Protein AF-A0A8C0GNU6-F1 (afdb_monomer_lite)

Secondary structure (DSSP, 8-state):
-------SSS---EEEE-TTS-EEEEP-PPPPHHHHHHHHHHHHTTT------------------THHHHHHHHHHHHHHHHHHHHHHHHHHHHHHHHHHHHHHHHHHHHHHHHHHHHHHHHHHHHHHHHHTT-

pLDDT: mean 81.08, std 19.9, range [38.06, 98.25]

Organism: Chelonoidis abingdonii (NCBI:txid106734)

Radius of gyration: 42.38 Å; chains: 1; bounding box: 91×37×116 Å

Foldseek 3Di:
DDDDDPPPDPDDWDWDADPVRDIDTDDDDDDDPVVVVVVVVVVVVPPDDDDDDDPDPDDDDDPPDPVVVVVVVVVVVVVVVVVVVVVVVVVVVVVVVVVVVVVVVVVVVVVVVVVVVVVVVVVVVVVVVVVVVD

Structure (mmCIF, N/CA/C/O backbone):
data_AF-A0A8C0GNU6-F1
#
_entry.id   AF-A0A8C0GNU6-F1
#
loop_
_atom_site.group_PDB
_atom_site.id
_atom_site.type_symbol
_atom_site.label_atom_id
_atom_site.label_alt_id
_atom_site.label_comp_id
_atom_site.label_asym_id
_atom_site.label_entity_id
_atom_site.label_seq_id
_atom_site.pdbx_PDB_ins_code
_atom_site.Cartn_x
_atom_site.Cartn_y
_atom_site.Cartn_z
_atom_site.occupancy
_atom_site.B_iso_or_equiv
_atom_site.auth_seq_id
_atom_site.auth_comp_id
_atom_site.auth_asym_id
_atom_site.auth_atom_id
_atom_site.pdbx_PDB_model_num
ATOM 1 N N . MET A 1 1 ? -50.784 -0.800 19.142 1.00 41.56 1 MET A N 1
ATOM 2 C CA . MET A 1 1 ? -49.819 -1.314 18.144 1.00 41.56 1 MET A CA 1
ATOM 3 C C . MET A 1 1 ? -49.710 -2.812 18.380 1.00 41.56 1 MET A C 1
ATOM 5 O O . MET A 1 1 ? -49.486 -3.203 19.517 1.00 41.56 1 MET A O 1
ATOM 9 N N . GLY A 1 2 ? -50.083 -3.617 17.382 1.00 51.62 2 GLY A N 1
ATOM 10 C CA . GLY A 1 2 ? -50.535 -5.000 17.564 1.00 51.62 2 GLY A CA 1
ATOM 11 C C . GLY A 1 2 ? -49.418 -6.006 17.837 1.00 51.62 2 GLY A C 1
ATOM 12 O O . GLY A 1 2 ? -48.541 -6.207 17.002 1.00 51.62 2 GLY A O 1
ATOM 13 N N . SER A 1 3 ? -49.502 -6.674 18.986 1.00 58.81 3 SER A N 1
ATOM 14 C CA . SER A 1 3 ? -48.775 -7.909 19.273 1.00 58.81 3 SER A CA 1
ATOM 15 C C . SER A 1 3 ? -49.490 -9.067 18.576 1.00 58.81 3 SER A C 1
ATOM 17 O O . SER A 1 3 ? -50.461 -9.602 19.098 1.00 58.81 3 SER A O 1
ATOM 19 N N . GLY A 1 4 ? -49.051 -9.417 17.367 1.00 54.38 4 GLY A N 1
ATOM 20 C CA . GLY A 1 4 ? -49.468 -10.645 16.693 1.00 54.38 4 GLY A CA 1
ATOM 21 C C . GLY A 1 4 ? -48.558 -11.795 17.113 1.00 54.38 4 GLY A C 1
ATOM 22 O O . GLY A 1 4 ? -47.488 -11.973 16.534 1.00 54.38 4 GLY A O 1
ATOM 23 N N . GLU A 1 5 ? -48.946 -12.553 18.136 1.00 55.59 5 GLU A N 1
ATOM 24 C CA . GLU A 1 5 ? -48.277 -13.806 18.488 1.00 55.59 5 GLU A CA 1
ATOM 25 C C . GLU A 1 5 ? -48.587 -14.881 17.428 1.00 55.59 5 GLU A C 1
ATOM 27 O O . GLU A 1 5 ? -49.641 -15.506 17.418 1.00 55.59 5 GLU A O 1
ATOM 32 N N . SER A 1 6 ? -47.677 -15.108 16.478 1.00 58.22 6 SER A N 1
ATOM 33 C CA . SER A 1 6 ? -47.726 -16.309 15.638 1.00 58.22 6 SER A CA 1
ATOM 34 C C . SER A 1 6 ? -46.975 -17.432 16.358 1.00 58.22 6 SER A C 1
ATOM 36 O O . SER A 1 6 ? -45.743 -17.478 16.336 1.00 58.22 6 SER A O 1
ATOM 38 N N . SER A 1 7 ? -47.705 -18.322 17.031 1.00 57.00 7 SER A N 1
ATOM 39 C CA . SER A 1 7 ? -47.139 -19.472 17.744 1.00 57.00 7 SER A CA 1
ATOM 40 C C . SER A 1 7 ? -46.801 -20.606 16.764 1.00 57.00 7 SER A C 1
ATOM 42 O O . SER A 1 7 ? -47.566 -21.546 16.558 1.00 57.00 7 SER A O 1
ATOM 44 N N . HIS A 1 8 ? -45.643 -20.500 16.110 1.00 56.75 8 HIS A N 1
ATOM 45 C CA . HIS A 1 8 ? -44.976 -21.613 15.427 1.00 56.75 8 HIS A CA 1
ATOM 46 C C . HIS A 1 8 ? -43.571 -21.774 16.015 1.00 56.75 8 HIS A C 1
ATOM 48 O O . HIS A 1 8 ? -42.571 -21.313 15.469 1.00 56.75 8 HIS A O 1
ATOM 54 N N . GLY A 1 9 ? -43.519 -22.428 17.177 1.00 61.28 9 GLY A N 1
ATOM 55 C CA . GLY A 1 9 ? -42.284 -22.796 17.863 1.00 61.28 9 GLY A CA 1
ATOM 56 C C . GLY A 1 9 ? -41.624 -21.654 18.639 1.00 61.28 9 GLY A C 1
ATOM 57 O O . GLY A 1 9 ? -41.905 -20.476 18.459 1.00 61.28 9 GLY A O 1
ATOM 58 N N . ASN A 1 10 ? -40.690 -22.021 19.510 1.00 69.62 10 ASN A N 1
ATOM 59 C CA . ASN A 1 10 ? -39.851 -21.178 20.374 1.00 69.62 10 ASN A CA 1
ATOM 60 C C . ASN A 1 10 ? -38.937 -20.170 19.631 1.00 69.62 10 ASN A C 1
ATOM 62 O O . ASN A 1 10 ? -37.960 -19.670 20.195 1.00 69.62 10 ASN A O 1
ATOM 66 N N . ARG A 1 11 ? -39.212 -19.876 18.356 1.00 78.50 11 ARG A N 1
ATOM 67 C CA . ARG A 1 11 ? -38.452 -18.957 17.513 1.00 78.50 11 ARG A CA 1
ATOM 68 C C . ARG A 1 11 ? -39.153 -17.602 17.472 1.00 78.50 11 ARG A C 1
ATOM 70 O O . ARG A 1 11 ? -40.161 -17.428 16.801 1.00 78.50 11 ARG A O 1
ATOM 77 N N . LYS A 1 12 ? -38.580 -16.617 18.165 1.00 82.44 12 LYS A N 1
ATOM 78 C CA . LYS A 1 12 ? -39.053 -15.229 18.111 1.00 82.44 12 LYS A CA 1
ATOM 79 C C . LYS A 1 12 ? -38.674 -14.596 16.769 1.00 82.44 12 LYS A C 1
ATOM 81 O O . LYS A 1 12 ? -37.502 -14.618 16.392 1.00 82.44 12 LYS A O 1
ATOM 86 N N . VAL A 1 13 ? -39.654 -14.020 16.081 1.00 86.81 13 VAL A N 1
ATOM 87 C CA . VAL A 1 13 ? -39.481 -13.237 14.849 1.00 86.81 13 VAL A CA 1
ATOM 88 C C . VAL A 1 13 ? -40.040 -11.833 15.059 1.00 86.81 13 VAL A C 1
ATOM 90 O O . VAL A 1 13 ? -41.016 -11.655 15.785 1.00 86.81 13 VAL A O 1
ATOM 93 N N .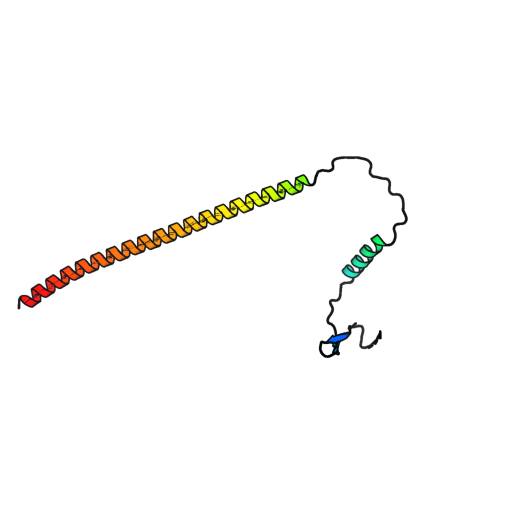 SER A 1 14 ? -39.398 -10.838 14.454 1.00 89.19 14 SER A N 1
ATOM 94 C CA . SER A 1 14 ? -39.872 -9.452 14.453 1.00 89.19 14 SER A CA 1
ATOM 95 C C . SER A 1 14 ? -40.358 -9.103 13.053 1.00 89.19 14 SER A C 1
ATOM 97 O O . SER A 1 14 ? -39.728 -9.507 12.078 1.00 89.19 14 SER A O 1
ATOM 99 N N . PHE A 1 15 ? -41.450 -8.351 12.947 1.00 93.94 15 PHE A N 1
ATOM 100 C CA . PHE A 1 15 ? -41.997 -7.889 11.670 1.00 93.94 15 PHE A CA 1
ATOM 101 C C . PHE A 1 15 ? -41.775 -6.378 11.506 1.00 93.94 15 PHE A C 1
ATOM 103 O O . PHE A 1 15 ? -41.779 -5.644 12.493 1.00 93.94 15 PHE A O 1
ATOM 110 N N . GLY A 1 16 ? -41.586 -5.916 10.271 1.00 93.38 16 GLY A N 1
ATOM 111 C CA . GLY A 1 16 ? -41.470 -4.502 9.896 1.00 93.38 16 GLY A CA 1
ATOM 112 C C . GLY A 1 16 ? -42.025 -4.248 8.493 1.00 93.38 16 GLY A C 1
ATOM 113 O O . GLY A 1 16 ? -42.376 -5.201 7.803 1.00 93.38 16 GLY A O 1
ATOM 114 N N . LEU A 1 17 ? -42.129 -2.985 8.076 1.00 95.75 17 LEU A N 1
ATOM 115 C CA . LEU A 1 17 ? -42.571 -2.600 6.727 1.00 95.75 17 LEU A CA 1
ATOM 116 C C . LEU A 1 17 ? -41.368 -2.292 5.825 1.00 95.75 17 LEU A C 1
ATOM 118 O O . LEU A 1 17 ? -40.336 -1.835 6.314 1.00 95.75 17 LEU A O 1
ATOM 122 N N . ASP A 1 18 ? -41.502 -2.548 4.526 1.00 92.31 18 ASP A N 1
ATOM 123 C CA . ASP A 1 18 ? -40.540 -2.116 3.508 1.00 92.31 18 ASP A CA 1
ATOM 124 C C . ASP A 1 18 ? -40.923 -0.774 2.861 1.00 92.31 18 ASP A C 1
ATOM 126 O O . ASP A 1 18 ? -41.929 -0.160 3.206 1.00 92.31 18 ASP A O 1
ATOM 130 N N . GLU A 1 19 ? -40.117 -0.329 1.898 1.00 95.25 19 GLU A N 1
ATOM 131 C CA . GLU A 1 19 ? -40.329 0.904 1.121 1.00 95.25 19 GLU A CA 1
ATOM 132 C C . GLU A 1 19 ? -41.648 0.931 0.333 1.00 95.25 19 GLU A C 1
ATOM 134 O O . GLU A 1 19 ? -42.089 1.987 -0.106 1.00 95.25 19 GLU A O 1
ATOM 139 N N . GLN A 1 20 ? -42.270 -0.228 0.124 1.00 96.06 20 GLN A N 1
ATOM 140 C CA . GLN A 1 20 ? -43.554 -0.374 -0.552 1.00 96.06 20 GLN A CA 1
ATOM 141 C C . GLN A 1 20 ? -44.670 -0.725 0.444 1.00 96.06 20 GLN A C 1
ATOM 143 O O . GLN A 1 20 ? -45.682 -1.304 0.051 1.00 96.06 20 GLN A O 1
ATOM 148 N N . GLU A 1 21 ? -44.469 -0.413 1.729 1.00 93.88 21 GLU A N 1
ATOM 149 C CA . GLU A 1 21 ? -45.410 -0.642 2.829 1.00 93.88 21 GLU A CA 1
ATOM 150 C C . GLU A 1 21 ? -45.829 -2.113 3.005 1.00 93.88 21 GLU A C 1
ATOM 152 O O . GLU A 1 21 ? -46.882 -2.423 3.565 1.00 93.88 21 GLU A O 1
ATOM 157 N N . ARG A 1 22 ? -44.997 -3.064 2.565 1.00 95.75 22 ARG A N 1
ATOM 158 C CA . ARG A 1 22 ? -45.256 -4.501 2.731 1.00 95.75 22 ARG A CA 1
ATOM 159 C C . ARG A 1 22 ? -44.599 -5.038 3.991 1.00 95.75 22 ARG A C 1
ATOM 161 O O . ARG A 1 22 ? -43.453 -4.714 4.296 1.00 95.75 22 ARG A O 1
ATOM 168 N N . VAL A 1 23 ? -45.299 -5.942 4.677 1.00 95.81 23 VAL A N 1
ATOM 169 C CA . VAL A 1 23 ? -44.787 -6.628 5.870 1.00 95.81 23 VAL A CA 1
ATOM 170 C C . VAL A 1 23 ? -43.640 -7.571 5.503 1.00 95.81 23 VAL A C 1
ATOM 172 O O . VAL A 1 23 ? -43.756 -8.405 4.606 1.00 95.81 23 VAL A O 1
ATOM 175 N N . ARG A 1 24 ? -42.538 -7.474 6.244 1.00 93.19 24 ARG A 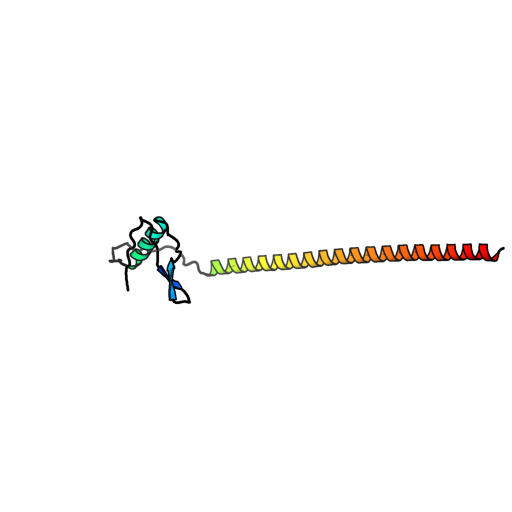N 1
ATOM 176 C CA . ARG A 1 24 ? -41.354 -8.329 6.138 1.00 93.19 24 ARG A CA 1
ATOM 177 C C . ARG A 1 24 ? -40.879 -8.776 7.510 1.00 93.19 24 ARG A C 1
ATOM 179 O O . ARG A 1 24 ? -41.128 -8.120 8.518 1.00 93.19 24 ARG A O 1
ATOM 186 N N . VAL A 1 25 ? -40.153 -9.889 7.537 1.00 93.31 25 VAL A N 1
ATOM 187 C CA . VAL A 1 25 ? -39.461 -10.363 8.740 1.00 93.31 25 VAL A CA 1
ATOM 188 C C . VAL A 1 25 ? -38.135 -9.619 8.877 1.00 93.31 25 VAL A C 1
ATOM 190 O O . VAL A 1 25 ? -37.334 -9.594 7.944 1.00 93.31 25 VAL A O 1
ATOM 193 N N . LEU A 1 26 ? -37.893 -9.033 10.046 1.00 92.00 26 LEU A N 1
ATOM 194 C CA . LEU A 1 26 ? -36.649 -8.353 10.386 1.00 92.00 26 LEU A CA 1
ATOM 195 C C . LEU A 1 26 ? -35.631 -9.359 10.930 1.00 92.00 26 LEU A C 1
ATOM 197 O O . LEU A 1 26 ? -35.904 -10.090 11.887 1.00 92.00 26 LEU A O 1
ATOM 201 N N . GLN A 1 27 ? -34.438 -9.372 10.337 1.00 91.00 27 GLN A N 1
ATOM 202 C CA . GLN A 1 27 ? -33.316 -10.162 10.830 1.00 91.00 27 GLN A CA 1
ATOM 203 C C . GLN A 1 27 ? -32.627 -9.417 11.978 1.00 91.00 27 GLN A C 1
ATOM 205 O O . GLN A 1 27 ? -32.078 -8.336 11.789 1.00 91.00 27 GLN A O 1
ATOM 210 N N . GLY A 1 28 ? -32.661 -10.001 13.174 1.00 89.56 28 GLY A N 1
ATOM 211 C CA . GLY A 1 28 ? -31.959 -9.488 14.350 1.00 89.56 28 GLY A CA 1
ATOM 212 C C . GLY A 1 28 ? -30.834 -10.413 14.806 1.00 89.56 28 GLY A C 1
ATOM 213 O O . GLY A 1 28 ? -30.789 -11.591 14.445 1.00 89.56 28 GLY A O 1
ATOM 214 N N . ILE A 1 29 ? -29.952 -9.883 15.653 1.00 90.94 29 ILE A N 1
ATOM 215 C CA . ILE A 1 29 ? -28.916 -10.657 16.342 1.00 90.94 29 ILE A CA 1
ATOM 216 C C . ILE A 1 29 ? -29.465 -11.087 17.703 1.00 90.94 29 ILE A C 1
ATOM 218 O O . ILE A 1 29 ? -30.010 -10.276 18.452 1.00 90.94 29 ILE A O 1
ATOM 222 N N . ARG A 1 30 ? -29.324 -12.373 18.036 1.00 89.12 30 ARG A N 1
ATOM 223 C CA . ARG A 1 30 ? -29.640 -12.874 19.377 1.00 89.12 30 ARG A CA 1
ATOM 224 C C . ARG A 1 30 ? -28.419 -12.688 20.266 1.00 89.12 30 ARG A C 1
ATOM 226 O O . ARG A 1 30 ? -27.353 -13.209 19.956 1.00 89.12 30 ARG A O 1
ATOM 233 N N . LEU A 1 31 ? -28.590 -11.955 21.360 1.00 91.81 31 LEU A N 1
ATOM 234 C CA . LEU A 1 31 ? -27.567 -11.855 22.395 1.00 91.81 31 LEU A CA 1
ATOM 235 C C . LEU A 1 31 ? -27.503 -13.168 23.184 1.00 91.81 31 LEU A C 1
ATOM 237 O O . LEU A 1 31 ? -28.525 -13.841 23.353 1.00 91.81 31 LEU A O 1
ATOM 241 N N . SER A 1 32 ? -26.308 -13.527 23.649 1.00 94.94 32 SER A N 1
ATOM 242 C CA . SER A 1 32 ? -26.134 -14.629 24.593 1.00 94.94 32 SER A CA 1
ATOM 243 C C . SER A 1 32 ? -26.654 -14.241 25.976 1.00 94.94 32 SER A C 1
ATOM 245 O O . SER A 1 32 ? -26.735 -13.057 26.314 1.00 94.94 32 SER A O 1
ATOM 247 N N . GLU A 1 33 ? -26.968 -15.249 26.787 1.00 94.31 33 GLU A N 1
ATOM 248 C CA . GLU A 1 33 ? -27.455 -15.046 28.155 1.00 94.31 33 GLU A CA 1
ATOM 249 C C . GLU A 1 33 ? -26.464 -14.219 28.992 1.00 94.31 33 GLU A C 1
ATOM 251 O O . GLU A 1 33 ? -26.865 -13.294 29.692 1.00 94.31 33 GLU A O 1
ATOM 256 N N . ASP A 1 34 ? -25.157 -14.450 28.824 1.00 95.94 34 ASP A N 1
ATOM 257 C CA . ASP A 1 34 ? -24.107 -13.710 29.537 1.00 95.94 34 ASP A CA 1
ATOM 258 C C . ASP A 1 34 ? -24.102 -12.209 29.216 1.00 95.94 34 ASP A C 1
ATOM 260 O O . ASP A 1 34 ? -23.876 -11.371 30.092 1.00 95.94 34 ASP A O 1
ATOM 264 N N . VAL A 1 35 ? -24.342 -11.844 27.951 1.00 95.38 35 VAL A N 1
ATOM 265 C CA . VAL A 1 35 ? -24.414 -10.435 27.536 1.00 95.38 35 VAL A CA 1
ATOM 266 C C . VAL A 1 35 ? -25.683 -9.796 28.091 1.00 95.38 35 VAL A C 1
ATOM 268 O O . VAL A 1 35 ? -25.626 -8.679 28.603 1.00 95.38 35 VAL A O 1
ATOM 271 N N . VAL A 1 36 ? -26.808 -10.516 28.059 1.00 93.50 36 VAL A N 1
ATOM 272 C CA . VAL A 1 36 ? -28.075 -10.048 28.636 1.00 93.50 36 VAL A CA 1
ATOM 273 C C . VAL A 1 36 ? -27.946 -9.827 30.147 1.00 93.50 36 VAL A C 1
ATOM 275 O O . VAL A 1 36 ? -28.358 -8.774 30.635 1.00 93.50 36 VAL A O 1
ATOM 278 N N . ASN A 1 37 ? -27.340 -10.758 30.887 1.00 93.88 37 ASN A N 1
ATOM 279 C CA . ASN A 1 37 ? -27.152 -10.645 32.337 1.00 93.88 37 ASN A CA 1
ATOM 280 C C . ASN A 1 37 ? -26.262 -9.459 32.703 1.00 93.88 37 ASN A C 1
ATOM 282 O O . ASN A 1 37 ? -26.649 -8.627 33.521 1.00 93.88 37 ASN A O 1
ATOM 286 N N . ARG A 1 38 ? -25.146 -9.280 31.995 1.00 94.81 38 ARG A N 1
ATOM 287 C CA . ARG A 1 38 ? -24.278 -8.109 32.168 1.00 94.81 38 ARG A CA 1
ATOM 288 C C . ARG A 1 38 ? -25.011 -6.796 31.884 1.00 94.81 38 ARG A C 1
ATOM 290 O O . ARG A 1 38 ? -24.846 -5.821 32.615 1.00 94.81 38 ARG A O 1
ATOM 297 N N . MET A 1 39 ? -25.835 -6.746 30.836 1.00 91.44 39 MET A N 1
ATOM 298 C CA . MET A 1 39 ? -26.641 -5.558 30.523 1.00 91.44 39 MET A CA 1
ATOM 299 C C . MET A 1 39 ? -27.686 -5.266 31.608 1.00 91.44 39 MET A C 1
ATOM 301 O O . MET A 1 39 ? -27.958 -4.102 31.900 1.00 91.44 39 MET A O 1
ATOM 305 N N . LYS A 1 40 ? -28.240 -6.298 32.253 1.00 88.88 40 LYS A N 1
ATOM 306 C CA . LYS A 1 40 ? -29.142 -6.133 33.400 1.00 88.88 40 LYS A CA 1
ATOM 307 C C . LYS A 1 40 ? -28.404 -5.622 34.639 1.00 88.88 40 LYS A C 1
ATOM 309 O O . LYS A 1 40 ? -28.847 -4.641 35.225 1.00 88.88 40 LYS A O 1
ATOM 314 N N . GLU A 1 41 ? -27.265 -6.211 34.996 1.00 80.94 41 GLU A N 1
ATOM 315 C CA . GLU A 1 41 ? -26.456 -5.812 36.162 1.00 80.94 41 GLU A CA 1
ATOM 316 C C . GLU A 1 41 ? -25.932 -4.374 36.043 1.00 80.94 41 GLU A C 1
ATOM 318 O O . GLU A 1 41 ? -26.059 -3.570 36.966 1.00 80.94 41 GLU A O 1
ATOM 323 N N . THR A 1 42 ? -25.421 -4.004 34.866 1.00 74.44 42 THR A N 1
ATOM 324 C CA . THR A 1 42 ? -24.985 -2.625 34.576 1.00 74.44 42 THR A CA 1
ATOM 325 C C . THR A 1 42 ? -26.139 -1.618 34.620 1.00 74.44 42 THR A C 1
ATOM 327 O O . THR A 1 42 ? -25.924 -0.467 35.002 1.00 74.44 42 THR A O 1
ATOM 330 N N . SER A 1 43 ? -27.364 -2.041 34.286 1.00 71.69 43 SER A N 1
ATOM 331 C CA . SER A 1 43 ? -28.567 -1.204 34.408 1.00 71.69 43 SER A CA 1
ATOM 332 C C . SER A 1 43 ? -29.046 -1.077 35.860 1.00 71.69 43 SER A C 1
ATOM 334 O O . SER A 1 43 ? -29.544 -0.022 36.246 1.00 71.69 43 SER A O 1
ATOM 336 N N . GLN A 1 44 ? -28.854 -2.109 36.688 1.00 61.19 44 GLN A N 1
ATOM 337 C CA . GLN A 1 44 ? -29.235 -2.103 38.106 1.00 61.19 44 GLN A CA 1
ATOM 338 C C . GLN A 1 44 ? -28.295 -1.274 38.990 1.00 61.19 44 GLN A C 1
ATOM 340 O O . GLN A 1 44 ? -28.756 -0.655 39.946 1.00 61.19 44 GLN A O 1
ATOM 345 N N . LEU A 1 45 ? -27.012 -1.146 38.636 1.00 60.19 45 LEU A N 1
ATOM 346 C CA . LEU A 1 45 ? -26.074 -0.271 39.358 1.00 60.19 45 LEU A CA 1
ATOM 347 C C . LEU A 1 45 ? -26.454 1.225 39.312 1.00 60.19 45 LEU A C 1
ATOM 349 O O . LEU A 1 45 ? -25.943 2.002 40.117 1.00 60.19 45 LEU A O 1
ATOM 353 N N . LYS A 1 46 ? -27.357 1.634 38.406 1.00 55.62 46 LYS A N 1
ATOM 354 C CA . LYS A 1 46 ? -27.910 2.999 38.339 1.00 55.62 46 LYS A CA 1
ATOM 355 C C . LYS A 1 46 ? -29.275 3.166 39.026 1.00 55.62 46 LYS A C 1
ATOM 357 O O . LYS A 1 46 ? -29.744 4.297 39.108 1.00 55.62 46 LYS A O 1
ATOM 362 N N . GLY A 1 47 ? -29.911 2.085 39.486 1.00 52.28 47 GLY A N 1
ATOM 363 C CA . GLY A 1 47 ? -31.306 2.100 39.948 1.00 52.28 47 GLY A CA 1
ATOM 364 C C . GLY A 1 47 ? -31.514 2.108 41.462 1.00 52.28 47 GLY A C 1
ATOM 365 O O . GLY A 1 47 ? -32.495 2.680 41.915 1.00 52.28 47 GLY A O 1
ATOM 366 N N . ASP A 1 48 ? -30.598 1.541 42.249 1.00 48.88 48 ASP A N 1
ATOM 367 C CA . ASP A 1 48 ? -30.794 1.396 43.696 1.00 48.88 48 ASP A CA 1
ATOM 368 C C . ASP A 1 48 ? -29.477 1.575 44.459 1.00 48.88 48 ASP A C 1
ATOM 370 O O . ASP A 1 48 ? -28.746 0.621 44.718 1.00 48.88 48 ASP A O 1
ATOM 374 N N . GLN A 1 49 ? -29.175 2.808 44.874 1.00 44.69 49 GLN A N 1
ATOM 375 C CA . GLN A 1 49 ? -28.237 3.040 45.975 1.00 44.69 49 GLN A CA 1
ATOM 376 C C . GLN A 1 49 ? -28.911 3.842 47.088 1.00 44.69 49 GLN A C 1
ATOM 378 O O . GLN A 1 49 ? -28.820 5.063 47.182 1.00 44.69 49 GLN A O 1
ATOM 383 N N . LYS A 1 50 ? -29.575 3.094 47.973 1.00 38.06 50 LYS A N 1
ATOM 384 C CA . LYS A 1 50 ? -29.709 3.426 49.396 1.00 38.06 50 LYS A CA 1
ATOM 385 C C . LYS A 1 50 ? -28.288 3.514 49.997 1.00 38.06 50 LYS A C 1
ATOM 387 O O . LYS A 1 50 ? -27.498 2.600 49.758 1.00 38.06 50 LYS A O 1
ATOM 392 N N . PRO A 1 51 ? -27.940 4.557 50.775 1.00 44.91 51 PRO A N 1
ATOM 393 C CA . PRO A 1 51 ? -26.587 4.735 51.290 1.00 44.91 51 PRO A CA 1
ATOM 394 C C . PRO A 1 51 ? -26.337 3.745 52.432 1.00 44.91 51 PRO A C 1
ATOM 396 O O . PRO A 1 51 ? -26.814 3.928 53.549 1.00 44.91 51 PRO A O 1
ATOM 399 N N . SER A 1 52 ? -25.605 2.672 52.144 1.00 42.38 52 SER A N 1
ATOM 400 C CA . SER A 1 5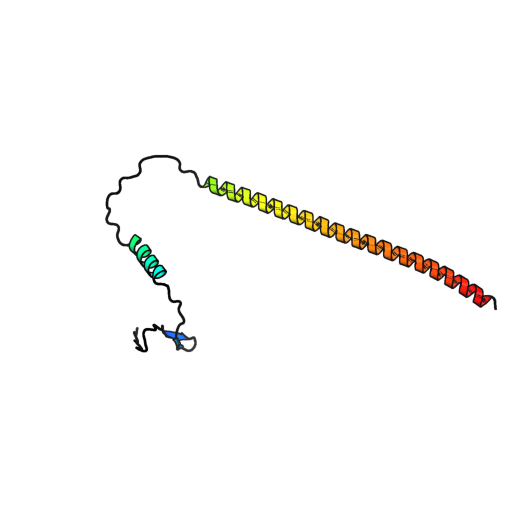2 ? -25.068 1.753 53.147 1.00 42.38 52 SER A CA 1
ATOM 401 C C . SER A 1 52 ? -23.583 2.047 53.320 1.00 42.38 52 SER A C 1
ATOM 403 O O . SER A 1 52 ? -22.800 1.941 52.379 1.00 42.38 52 SER A O 1
ATOM 405 N N . SER A 1 53 ? -23.235 2.439 54.540 1.00 46.38 53 SER A N 1
ATOM 406 C CA . SER A 1 53 ? -21.909 2.773 55.049 1.00 46.38 53 SER A CA 1
ATOM 407 C C . SER A 1 53 ? -20.783 1.855 54.556 1.00 46.38 53 SER A C 1
ATOM 409 O O . SER A 1 53 ? -20.678 0.707 54.986 1.00 46.38 53 SER A O 1
ATOM 411 N N . PHE A 1 54 ? -19.877 2.407 53.755 1.00 40.66 54 PHE A N 1
ATOM 412 C CA . PHE A 1 54 ? -18.487 1.962 53.687 1.00 40.66 54 PHE A CA 1
ATOM 413 C C . PHE A 1 54 ? -17.616 3.086 54.268 1.00 40.66 54 PHE A C 1
ATOM 415 O O . PHE A 1 54 ? -17.847 4.252 53.932 1.00 40.66 54 PHE A O 1
ATOM 422 N N . PRO A 1 55 ? -16.659 2.794 55.168 1.00 49.72 55 PRO A N 1
ATOM 423 C CA . PRO A 1 55 ? -15.774 3.821 55.702 1.00 49.72 55 PRO A CA 1
ATOM 424 C C . PRO A 1 55 ? -14.885 4.374 54.573 1.00 49.72 55 PRO A C 1
ATOM 426 O O . PRO A 1 55 ? -14.491 3.614 53.683 1.00 49.72 55 PRO A O 1
ATOM 429 N N . PRO A 1 56 ? -14.557 5.679 54.575 1.00 44.75 56 PRO A N 1
ATOM 430 C CA . PRO A 1 56 ? -13.701 6.249 53.546 1.00 44.75 56 PRO A CA 1
ATOM 431 C C . PRO A 1 56 ? -12.272 5.704 53.697 1.00 44.75 56 PRO A C 1
ATOM 433 O O . PRO A 1 56 ? -11.761 5.641 54.821 1.00 44.75 56 PRO A O 1
ATOM 436 N N . PRO A 1 57 ? -11.578 5.348 52.601 1.00 45.78 57 PRO A N 1
ATOM 437 C CA . PRO A 1 57 ? -10.148 5.103 52.658 1.00 45.78 57 PRO A CA 1
ATOM 438 C C . PRO A 1 57 ? -9.437 6.444 52.874 1.00 45.78 57 PRO A C 1
ATOM 440 O O . PRO A 1 57 ? -9.174 7.196 51.937 1.00 45.78 57 PRO A O 1
ATOM 443 N N . SER A 1 58 ? -9.137 6.769 54.130 1.00 46.44 58 SER A N 1
ATOM 444 C CA . SER A 1 58 ? -8.251 7.885 54.438 1.00 46.44 58 SER A CA 1
ATOM 445 C C . SER A 1 58 ? -6.817 7.539 54.041 1.00 46.44 58 SER A C 1
ATOM 447 O O . SER A 1 58 ? -6.190 6.658 54.620 1.00 46.44 58 SER A O 1
ATOM 449 N N . SER A 1 59 ? -6.298 8.352 53.118 1.00 54.25 59 SER A N 1
ATOM 450 C CA . SER A 1 59 ? -4.900 8.779 53.034 1.00 54.25 59 SER A CA 1
ATOM 451 C C . SER A 1 59 ? -3.847 7.712 52.701 1.00 54.25 59 SER A C 1
ATOM 453 O O . SER A 1 59 ? -3.200 7.172 53.600 1.00 54.25 59 SER A O 1
ATOM 455 N N . ARG A 1 60 ? -3.485 7.616 51.411 1.00 40.53 60 ARG A N 1
ATOM 456 C CA . ARG A 1 60 ? -2.076 7.798 51.008 1.00 40.53 60 ARG A CA 1
ATOM 457 C C . ARG A 1 60 ? -1.913 8.041 49.505 1.00 40.53 60 ARG A C 1
ATOM 459 O O . ARG A 1 60 ? -2.232 7.178 48.704 1.00 40.53 60 ARG A O 1
ATOM 466 N N . GLY A 1 61 ? -1.298 9.173 49.168 1.00 41.12 61 GLY A N 1
ATOM 467 C CA . GLY A 1 61 ? -0.341 9.243 48.063 1.00 41.12 61 GLY A CA 1
ATOM 468 C C . GLY A 1 61 ? -0.890 9.543 46.672 1.00 41.12 61 GLY A C 1
ATOM 469 O O . GLY A 1 61 ? -1.322 8.654 45.955 1.00 41.12 61 GLY A O 1
ATOM 470 N N . THR A 1 62 ? -0.708 10.803 46.276 1.00 41.62 62 THR A N 1
ATOM 471 C CA . THR A 1 62 ? -0.408 11.245 44.905 1.00 41.62 62 THR A CA 1
ATOM 472 C C . THR A 1 62 ? -1.462 10.964 43.836 1.00 41.62 62 THR A C 1
ATOM 474 O O . THR A 1 62 ? -1.456 9.941 43.157 1.00 41.62 62 THR A O 1
ATOM 477 N N . ALA A 1 63 ? -2.263 11.992 43.565 1.00 47.91 63 ALA A N 1
ATOM 478 C CA . ALA A 1 63 ? -2.646 12.306 42.200 1.00 47.91 63 ALA A CA 1
ATOM 479 C C . ALA A 1 63 ? -1.371 12.453 41.338 1.00 47.91 63 ALA A C 1
ATOM 481 O O . ALA A 1 63 ? -0.766 13.519 41.292 1.00 47.91 63 ALA A O 1
ATOM 482 N N . SER A 1 64 ? -0.931 11.375 40.688 1.00 49.97 64 SER A N 1
ATOM 483 C CA . SER A 1 64 ? -0.077 11.445 39.498 1.00 49.97 64 SER A CA 1
ATOM 484 C C . SER A 1 64 ? -1.019 11.527 38.293 1.00 49.97 64 SER A C 1
ATOM 486 O O . SER A 1 64 ? -1.511 10.516 37.803 1.00 49.97 64 SER A O 1
ATOM 488 N N . ALA A 1 65 ? -1.564 12.711 38.039 1.00 53.22 65 ALA A N 1
ATOM 489 C CA . ALA A 1 65 ? -1.077 13.621 37.007 1.00 53.22 65 ALA A CA 1
ATOM 490 C C . ALA A 1 65 ? -1.318 13.065 35.581 1.00 53.22 65 ALA A C 1
ATOM 492 O O . ALA A 1 65 ? -0.624 12.133 35.172 1.00 53.22 65 ALA A O 1
ATOM 493 N N . PRO A 1 66 ? -2.237 13.654 34.786 1.00 54.78 66 PRO A N 1
ATOM 494 C CA . PRO A 1 66 ? -2.416 13.316 33.363 1.00 54.78 66 PRO A CA 1
ATOM 495 C C . PRO A 1 66 ? -1.135 13.503 32.515 1.00 54.78 66 PRO A C 1
ATOM 497 O O . PRO A 1 66 ? -1.023 12.936 31.432 1.00 54.78 66 PRO A O 1
ATOM 500 N N . GLN A 1 67 ? -0.121 14.191 33.050 1.00 54.00 67 GLN A N 1
ATOM 501 C CA . GLN A 1 67 ? 1.195 14.415 32.435 1.00 54.00 67 GLN A CA 1
ATOM 502 C C . GLN A 1 67 ? 1.999 13.132 32.143 1.00 54.00 67 GLN A C 1
ATOM 504 O O . GLN A 1 67 ? 2.792 13.100 31.205 1.00 54.00 67 GLN A O 1
ATOM 509 N N . ALA A 1 68 ? 1.803 12.047 32.905 1.00 57.53 68 ALA A N 1
ATOM 510 C CA . ALA A 1 68 ? 2.526 10.790 32.669 1.00 57.53 68 ALA A CA 1
ATOM 511 C C . ALA A 1 68 ? 2.039 10.031 31.417 1.00 57.53 68 ALA A C 1
ATOM 513 O O . ALA A 1 68 ? 2.735 9.139 30.927 1.00 57.53 68 ALA A O 1
ATOM 514 N N . ALA A 1 69 ? 0.843 10.356 30.916 1.00 61.72 69 ALA A N 1
ATOM 515 C CA . ALA A 1 69 ? 0.328 9.834 29.656 1.00 61.72 69 ALA A CA 1
ATOM 516 C C . ALA A 1 69 ? 0.831 10.673 28.470 1.00 61.72 69 ALA A C 1
ATOM 518 O O . ALA A 1 69 ? 1.283 10.102 27.483 1.00 61.72 69 ALA A O 1
ATOM 519 N N . GLU A 1 70 ? 0.842 12.003 28.599 1.00 66.75 70 GLU A N 1
ATOM 520 C CA . GLU A 1 70 ? 1.303 12.935 27.555 1.00 66.75 70 GLU A CA 1
ATOM 521 C C . GLU A 1 70 ? 2.748 12.661 27.114 1.00 66.75 70 GLU A C 1
ATOM 523 O O . GLU A 1 70 ? 3.007 12.512 25.921 1.00 66.75 70 GLU A O 1
ATOM 528 N N . GLY A 1 71 ? 3.672 12.450 28.058 1.00 78.25 71 GLY A N 1
ATOM 529 C CA . GLY A 1 71 ? 5.071 12.153 27.723 1.00 78.25 71 GLY A CA 1
ATOM 530 C C . GLY A 1 71 ? 5.292 10.816 26.995 1.00 78.25 71 GLY A C 1
ATOM 531 O O . GLY A 1 71 ? 6.317 10.631 26.339 1.00 78.25 71 GLY A O 1
ATOM 532 N N . LYS A 1 72 ? 4.345 9.869 27.078 1.00 89.25 72 LYS A N 1
ATOM 533 C CA . LYS A 1 72 ? 4.415 8.609 26.316 1.00 89.25 72 LYS A CA 1
ATOM 534 C C . LYS A 1 72 ? 4.033 8.833 24.861 1.00 89.25 72 LYS A C 1
ATOM 536 O O . LYS A 1 72 ? 4.757 8.380 23.981 1.00 89.25 72 LYS A O 1
ATOM 541 N N . TYR A 1 73 ? 2.951 9.572 24.624 1.00 86.25 73 TYR A N 1
ATOM 542 C CA . TYR A 1 73 ? 2.508 9.904 23.272 1.00 86.25 73 TYR A CA 1
ATOM 543 C C . TYR A 1 73 ? 3.544 10.745 22.529 1.00 86.25 73 TYR A C 1
ATOM 545 O O . TYR A 1 73 ? 3.816 10.488 21.362 1.00 86.25 73 TYR A O 1
ATOM 553 N N . GLU A 1 74 ? 4.176 11.702 23.204 1.00 93.69 74 GLU A N 1
ATOM 554 C CA . GLU A 1 74 ? 5.219 12.529 22.593 1.00 93.69 74 GLU A CA 1
ATOM 555 C C . GLU A 1 74 ? 6.465 11.709 22.220 1.00 93.69 74 GLU A C 1
ATOM 557 O O . GLU A 1 74 ? 7.012 11.847 21.124 1.00 93.69 74 GLU A O 1
ATOM 562 N N . ARG A 1 75 ? 6.863 10.762 23.079 1.00 93.38 75 ARG A N 1
ATOM 563 C CA . ARG A 1 75 ? 7.938 9.811 22.766 1.00 93.38 75 ARG A CA 1
ATOM 564 C C . ARG A 1 75 ? 7.582 8.903 21.588 1.00 93.38 75 ARG A C 1
ATOM 566 O O . ARG A 1 75 ? 8.439 8.639 20.749 1.00 93.38 75 ARG A O 1
ATOM 573 N N . GLU A 1 76 ? 6.348 8.412 21.526 1.00 94.81 76 GLU A N 1
ATOM 574 C CA . GLU A 1 76 ? 5.873 7.601 20.401 1.00 94.81 76 GLU A CA 1
ATOM 575 C C . GLU A 1 76 ? 5.869 8.404 19.096 1.00 94.81 76 GLU A C 1
ATOM 577 O O . GLU A 1 76 ? 6.341 7.900 18.078 1.00 94.81 76 GLU A O 1
ATOM 582 N N . GLN A 1 77 ? 5.436 9.669 19.123 1.00 96.56 77 GLN A N 1
ATOM 583 C CA . GLN A 1 77 ? 5.503 10.544 17.951 1.00 96.56 77 GLN A CA 1
ATOM 584 C C . GLN A 1 77 ? 6.938 10.749 17.461 1.00 96.56 77 GLN A C 1
ATOM 586 O O . GLN A 1 77 ? 7.180 10.678 16.257 1.00 96.56 77 GLN A O 1
ATOM 591 N N . ALA A 1 78 ? 7.899 10.938 18.370 1.00 95.94 78 ALA A N 1
ATOM 592 C CA . ALA A 1 78 ? 9.306 11.078 17.998 1.00 95.94 78 ALA A CA 1
ATOM 593 C C . ALA A 1 78 ? 9.846 9.825 17.284 1.00 95.94 78 ALA A C 1
ATOM 595 O O . ALA A 1 78 ? 10.507 9.948 16.252 1.00 95.94 78 ALA A O 1
ATOM 596 N N . LEU A 1 79 ? 9.511 8.628 17.778 1.00 97.06 79 LEU A N 1
ATOM 597 C CA . LEU A 1 79 ? 9.908 7.364 17.144 1.00 97.06 79 LEU A CA 1
ATOM 598 C C . LEU A 1 79 ? 9.274 7.190 15.758 1.00 97.06 79 LEU A C 1
ATOM 600 O O . LEU A 1 79 ? 9.946 6.769 14.819 1.00 97.06 79 LEU A O 1
ATOM 604 N N . VAL A 1 80 ? 7.996 7.549 15.606 1.00 97.44 80 VAL A N 1
ATOM 605 C CA . VAL A 1 80 ? 7.311 7.507 14.305 1.00 97.44 80 VAL A CA 1
ATOM 606 C C . VAL A 1 80 ? 7.962 8.476 13.314 1.00 97.44 80 VAL A C 1
ATOM 608 O O . VAL A 1 80 ? 8.188 8.115 12.158 1.00 97.44 80 VAL A O 1
ATOM 611 N N . GLN A 1 81 ? 8.306 9.688 13.755 1.00 97.69 81 GLN A N 1
ATOM 612 C CA . GLN A 1 81 ? 8.964 10.690 12.915 1.00 97.69 81 GLN A CA 1
ATOM 613 C C . GLN A 1 81 ? 10.362 10.231 12.464 1.00 97.69 81 GLN A C 1
ATOM 615 O O . GLN A 1 81 ? 10.725 10.423 11.301 1.00 97.69 81 GLN A O 1
ATOM 620 N N . GLU A 1 82 ? 11.127 9.602 13.362 1.00 96.88 82 GLU A N 1
ATOM 621 C CA . GLU A 1 82 ? 12.444 9.028 13.067 1.00 96.88 82 GLU A CA 1
ATOM 622 C C . GLU A 1 82 ? 12.352 7.889 12.041 1.00 96.88 82 GLU A C 1
ATOM 624 O O . GLU A 1 82 ? 13.087 7.896 11.050 1.00 96.88 82 GLU A O 1
ATOM 629 N N . GLU A 1 83 ? 11.420 6.949 12.220 1.00 97.94 83 GLU A N 1
ATOM 630 C CA . GLU A 1 83 ? 11.238 5.827 11.292 1.00 97.94 83 GLU A CA 1
ATOM 631 C C . GLU A 1 83 ? 10.797 6.299 9.900 1.00 97.94 83 GLU A C 1
ATOM 633 O O . GLU A 1 83 ? 11.326 5.818 8.894 1.00 97.94 83 GLU A O 1
ATOM 638 N N . LEU A 1 84 ? 9.913 7.300 9.813 1.00 98.19 84 LEU A N 1
ATOM 639 C CA . LEU A 1 84 ? 9.544 7.923 8.537 1.00 98.19 84 LEU A CA 1
ATOM 640 C C . LEU A 1 84 ? 10.751 8.556 7.836 1.00 98.19 84 LEU A C 1
ATOM 642 O O . LEU A 1 84 ? 10.942 8.370 6.633 1.00 98.19 84 LEU A O 1
ATOM 646 N N . LEU A 1 85 ? 11.593 9.282 8.576 1.00 98.06 85 LEU A N 1
ATOM 647 C CA . LEU A 1 85 ? 12.790 9.907 8.013 1.00 98.06 85 LEU A CA 1
ATOM 648 C C . LEU A 1 85 ? 13.806 8.855 7.550 1.00 98.06 85 LEU A C 1
ATOM 650 O O . LEU A 1 85 ? 14.428 8.998 6.493 1.00 98.06 85 LEU A O 1
ATOM 654 N N . ARG A 1 86 ? 13.946 7.770 8.312 1.00 98.12 86 ARG A N 1
ATOM 655 C CA . ARG A 1 86 ? 14.805 6.636 7.973 1.00 98.12 86 ARG A CA 1
ATOM 656 C C . ARG A 1 86 ? 14.331 5.919 6.709 1.00 98.12 86 ARG A C 1
ATOM 658 O O . ARG A 1 86 ? 15.1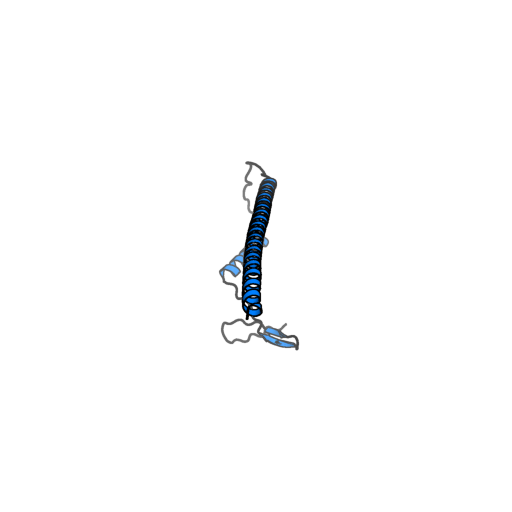60 5.594 5.856 1.00 98.12 86 ARG A O 1
ATOM 665 N N . LEU A 1 87 ? 13.022 5.709 6.568 1.00 98.25 87 LEU A N 1
ATOM 666 C CA . LEU A 1 87 ? 12.399 5.160 5.362 1.00 98.25 87 LEU A CA 1
ATOM 667 C C . LEU A 1 87 ? 12.641 6.066 4.152 1.00 98.25 87 LEU A C 1
ATOM 669 O O . LEU A 1 87 ? 13.176 5.597 3.151 1.00 98.25 87 LEU A O 1
ATOM 673 N N . ALA A 1 88 ? 12.368 7.367 4.271 1.00 98.06 88 ALA A N 1
ATOM 674 C CA . ALA A 1 88 ? 12.575 8.323 3.184 1.00 98.06 88 ALA A CA 1
ATOM 675 C C . ALA A 1 88 ? 14.041 8.376 2.717 1.00 98.06 88 ALA A C 1
ATOM 677 O O . ALA A 1 88 ? 14.326 8.421 1.518 1.00 98.06 88 ALA A O 1
ATOM 678 N N . LYS A 1 89 ? 14.996 8.327 3.657 1.00 97.94 89 LYS A N 1
ATOM 679 C CA . LYS A 1 89 ? 16.426 8.259 3.333 1.00 97.94 89 LYS A CA 1
ATOM 680 C C . LYS A 1 89 ? 16.760 6.990 2.549 1.00 97.94 89 LYS A C 1
ATOM 682 O O . LYS A 1 89 ? 17.404 7.076 1.506 1.00 97.94 89 LYS A O 1
ATOM 687 N N . ARG A 1 90 ? 16.288 5.834 3.021 1.00 98.12 90 ARG A N 1
ATOM 688 C CA . ARG A 1 90 ? 16.508 4.541 2.364 1.00 98.12 90 ARG A CA 1
ATOM 689 C C . ARG A 1 90 ? 15.916 4.505 0.956 1.00 98.12 90 ARG A C 1
ATOM 691 O O . ARG A 1 90 ? 16.569 4.013 0.044 1.00 98.12 90 ARG A O 1
ATOM 698 N N . GLU A 1 91 ? 14.702 5.019 0.772 1.00 97.12 91 GLU A N 1
ATOM 699 C CA . GLU A 1 91 ? 14.049 5.076 -0.540 1.00 97.12 91 GLU A CA 1
ATOM 700 C C . GLU A 1 91 ? 14.816 5.970 -1.514 1.00 97.12 91 GLU A C 1
ATOM 702 O O . GLU A 1 91 ? 15.036 5.584 -2.661 1.00 97.12 91 GLU A O 1
ATOM 707 N N . ARG A 1 92 ? 15.293 7.133 -1.051 1.00 97.88 92 ARG A N 1
ATOM 708 C CA . ARG A 1 92 ? 16.138 8.015 -1.862 1.00 97.88 92 ARG A CA 1
ATOM 709 C C . ARG A 1 92 ? 17.442 7.334 -2.274 1.00 97.88 92 ARG A C 1
ATOM 711 O O . ARG A 1 92 ? 17.838 7.455 -3.431 1.00 97.88 92 ARG A O 1
ATOM 718 N N . GLU A 1 93 ? 18.113 6.659 -1.345 1.00 97.88 93 GLU A N 1
ATOM 719 C CA . GLU A 1 93 ? 19.359 5.932 -1.617 1.00 97.88 93 GLU A CA 1
ATOM 720 C C . GLU A 1 93 ? 19.121 4.803 -2.626 1.00 97.88 93 GLU A C 1
ATOM 722 O O . GLU A 1 93 ? 19.779 4.768 -3.661 1.00 97.88 93 GLU A O 1
ATOM 727 N N . ALA A 1 94 ? 18.097 3.972 -2.417 1.00 97.62 94 ALA A N 1
ATOM 728 C CA . ALA A 1 94 ? 17.740 2.899 -3.344 1.00 97.62 94 ALA A CA 1
ATOM 729 C C . ALA A 1 94 ? 17.383 3.422 -4.749 1.00 97.62 94 ALA A C 1
ATOM 731 O O . ALA A 1 94 ? 17.808 2.854 -5.758 1.00 97.62 94 ALA A O 1
ATOM 732 N N . ALA A 1 95 ? 16.635 4.526 -4.833 1.00 97.62 95 ALA A N 1
ATOM 733 C CA . ALA A 1 95 ? 16.316 5.169 -6.105 1.00 97.62 95 ALA A CA 1
ATOM 734 C C . ALA A 1 95 ? 17.574 5.728 -6.794 1.00 97.62 95 ALA A C 1
ATOM 736 O O . ALA A 1 95 ? 17.738 5.575 -8.007 1.00 97.62 95 ALA A O 1
ATOM 737 N N . SER A 1 96 ? 18.480 6.337 -6.027 1.00 97.31 96 SER A N 1
ATOM 738 C CA . SER A 1 96 ? 19.757 6.854 -6.526 1.00 97.31 96 SER A CA 1
ATOM 739 C C . SER A 1 96 ? 20.660 5.735 -7.053 1.00 97.31 96 SER A C 1
ATOM 741 O O . SER A 1 96 ? 21.231 5.868 -8.136 1.00 97.31 96 SER A O 1
ATOM 743 N N . ASP A 1 97 ? 20.755 4.614 -6.339 1.00 97.75 97 ASP A N 1
ATOM 744 C CA . ASP A 1 97 ? 21.550 3.452 -6.748 1.00 97.75 97 ASP A CA 1
ATOM 745 C C . ASP A 1 97 ? 20.991 2.807 -8.020 1.00 97.75 97 ASP A C 1
ATOM 747 O O . ASP A 1 97 ? 21.739 2.479 -8.949 1.00 97.75 97 ASP A O 1
ATOM 751 N N . SER A 1 98 ? 19.662 2.695 -8.114 1.00 97.31 98 SER A N 1
ATOM 752 C CA . SER A 1 98 ? 18.987 2.234 -9.328 1.00 97.31 98 SER A CA 1
ATOM 753 C C . SER A 1 98 ? 19.290 3.151 -10.515 1.00 97.31 98 SER A C 1
ATOM 755 O O . SER A 1 98 ? 19.647 2.669 -11.591 1.00 97.31 98 SER A O 1
ATOM 757 N N . LEU A 1 99 ? 19.195 4.472 -10.333 1.00 97.75 99 LEU A N 1
ATOM 758 C CA . LEU A 1 99 ? 19.501 5.441 -11.386 1.00 97.75 99 LEU A CA 1
ATOM 759 C C . LEU A 1 99 ? 20.963 5.343 -11.834 1.00 97.75 99 LEU A C 1
ATOM 761 O O . LEU A 1 99 ? 21.236 5.288 -13.032 1.00 97.75 99 LEU A O 1
ATOM 765 N N . SER A 1 100 ? 21.896 5.278 -10.884 1.00 97.69 100 SER A N 1
ATOM 766 C CA . SER A 1 100 ? 23.324 5.115 -11.165 1.00 97.69 100 SER A CA 1
ATOM 767 C C . SER A 1 100 ? 23.588 3.853 -11.994 1.00 97.69 100 SER A C 1
ATOM 769 O O . SER A 1 100 ? 24.271 3.902 -13.019 1.00 97.69 100 SER A O 1
ATOM 771 N N . THR A 1 101 ? 22.953 2.741 -11.617 1.00 97.62 101 THR A N 1
ATOM 772 C CA . THR A 1 101 ? 23.058 1.459 -12.323 1.00 97.62 101 THR A CA 1
ATOM 773 C C . THR A 1 101 ? 22.518 1.546 -13.754 1.00 97.62 101 THR A C 1
ATOM 775 O O . THR A 1 101 ? 23.165 1.071 -14.691 1.00 97.62 101 THR A O 1
ATOM 778 N N . ILE A 1 102 ? 21.355 2.178 -13.948 1.00 97.81 102 ILE A N 1
ATOM 779 C CA . ILE A 1 102 ? 20.752 2.379 -15.275 1.00 97.81 102 ILE A CA 1
ATOM 780 C C . ILE A 1 102 ? 21.666 3.239 -16.156 1.00 97.81 102 ILE A C 1
ATOM 782 O O . ILE A 1 102 ? 21.970 2.844 -17.283 1.00 97.81 102 ILE A O 1
ATOM 786 N N . LEU A 1 103 ? 22.166 4.363 -15.634 1.00 97.62 103 LEU A N 1
ATOM 787 C CA . LEU A 1 103 ? 23.059 5.267 -16.366 1.00 97.62 103 LEU A CA 1
ATOM 788 C C . LEU A 1 103 ? 24.390 4.600 -16.730 1.00 97.62 103 LEU A C 1
ATOM 790 O O . LEU A 1 103 ? 24.914 4.800 -17.826 1.00 97.62 103 LEU A O 1
ATOM 794 N N . GLN A 1 104 ? 24.959 3.796 -15.833 1.00 97.38 104 GLN A N 1
ATOM 795 C CA . GLN A 1 104 ? 26.184 3.055 -16.121 1.00 97.38 104 GLN A CA 1
ATOM 796 C C . GLN A 1 104 ? 25.957 2.019 -17.226 1.00 97.38 104 GLN A C 1
ATOM 798 O O . GLN A 1 104 ? 26.767 1.912 -18.150 1.00 97.38 104 GLN A O 1
ATOM 803 N N . ARG A 1 105 ? 24.835 1.292 -17.175 1.00 97.50 105 ARG A N 1
ATOM 804 C CA . ARG A 1 105 ? 24.458 0.336 -18.221 1.00 97.50 105 ARG A CA 1
ATOM 805 C C . ARG A 1 105 ? 24.274 1.021 -19.575 1.00 97.50 105 ARG A C 1
ATOM 807 O O . ARG A 1 105 ? 24.778 0.518 -20.576 1.00 97.50 105 ARG A O 1
ATOM 814 N N . GLU A 1 106 ? 23.593 2.161 -19.609 1.00 96.69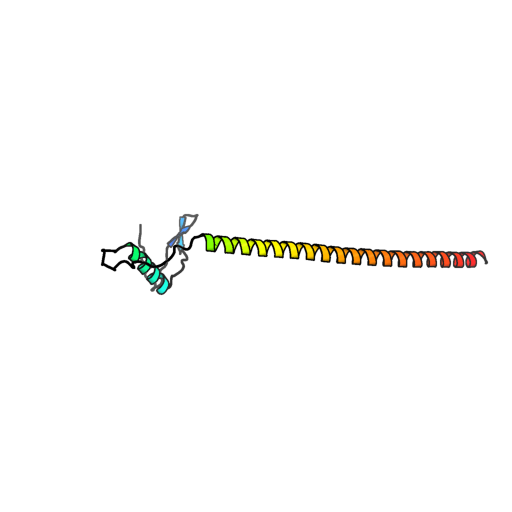 106 GLU A N 1
ATOM 815 C CA . GLU A 1 106 ? 23.384 2.949 -20.828 1.00 96.69 106 GLU A CA 1
ATOM 816 C C . GLU A 1 106 ? 24.711 3.427 -21.435 1.00 96.69 106 GLU A C 1
ATOM 818 O O . GLU A 1 106 ? 24.950 3.256 -22.635 1.00 96.69 106 GLU A O 1
ATOM 823 N N . LYS A 1 107 ? 25.615 3.967 -20.607 1.00 97.50 107 LYS A N 1
ATOM 824 C CA . LYS A 1 107 ? 26.956 4.382 -21.046 1.00 97.50 107 LYS A CA 1
ATOM 825 C C . LYS A 1 107 ? 27.738 3.223 -21.653 1.00 97.50 107 LYS A C 1
ATOM 827 O O . LYS A 1 107 ? 28.344 3.383 -22.713 1.00 97.50 107 LYS A O 1
ATOM 832 N N . ASN A 1 108 ? 27.705 2.062 -21.006 1.00 97.50 108 ASN A N 1
ATOM 833 C CA . ASN A 1 108 ? 28.387 0.869 -21.499 1.00 97.50 108 ASN A CA 1
ATOM 834 C C . ASN A 1 108 ? 27.802 0.418 -22.843 1.00 97.50 108 ASN A C 1
ATOM 836 O O . ASN A 1 108 ? 28.553 0.250 -23.800 1.00 97.50 108 ASN A O 1
ATOM 840 N N . SER A 1 109 ? 26.471 0.341 -22.951 1.00 97.44 109 SER A N 1
ATOM 841 C CA . SER A 1 109 ? 25.775 -0.012 -24.196 1.00 97.44 109 SER A CA 1
ATOM 842 C C . SER A 1 109 ? 26.120 0.944 -25.342 1.00 97.44 109 SER A C 1
ATOM 844 O O . SER A 1 109 ? 26.410 0.513 -26.455 1.00 97.44 109 SER A O 1
ATOM 846 N N . THR A 1 110 ? 26.148 2.249 -25.063 1.00 96.12 110 THR A N 1
ATOM 847 C CA . THR A 1 110 ? 26.491 3.278 -26.054 1.00 96.12 110 THR A CA 1
ATOM 848 C C . THR A 1 110 ? 27.935 3.131 -26.533 1.00 96.12 110 THR A C 1
ATOM 850 O O . THR A 1 110 ? 28.221 3.258 -27.723 1.00 96.12 110 THR A O 1
ATOM 853 N N . ASN A 1 111 ? 28.870 2.857 -25.621 1.00 97.12 111 ASN A N 1
ATOM 854 C CA . ASN A 1 111 ? 30.271 2.646 -25.977 1.00 97.12 111 ASN A CA 1
ATOM 855 C C . ASN A 1 111 ? 30.462 1.384 -26.825 1.00 97.12 111 ASN A C 1
ATOM 857 O O . ASN A 1 111 ? 31.198 1.427 -27.812 1.00 97.12 111 ASN A O 1
ATOM 861 N N . GLU A 1 112 ? 29.779 0.289 -26.489 1.00 97.25 112 GLU A N 1
ATOM 862 C CA . GLU A 1 112 ? 29.796 -0.938 -27.290 1.00 97.25 112 GLU A CA 1
ATOM 863 C C . GLU A 1 112 ? 29.259 -0.699 -28.705 1.00 97.25 112 GLU A C 1
ATOM 865 O O . GLU A 1 112 ? 29.874 -1.122 -29.687 1.00 97.25 112 GLU A O 1
ATOM 870 N N . GLU A 1 113 ? 28.136 0.010 -28.834 1.00 95.56 113 GLU A N 1
ATOM 871 C CA . GLU A 1 113 ? 27.559 0.355 -30.134 1.00 95.56 113 GLU A CA 1
ATOM 872 C C . GLU A 1 113 ? 28.502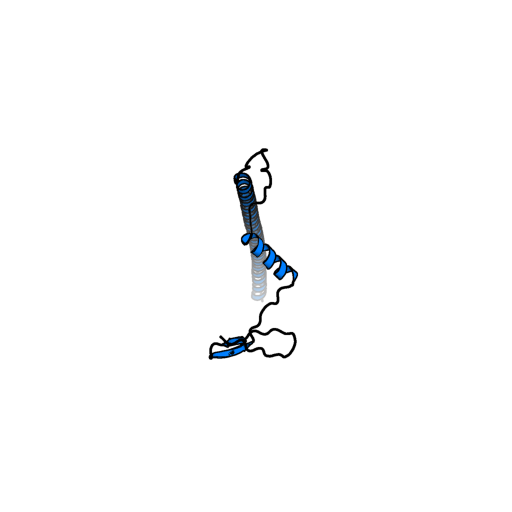 1.242 -30.953 1.00 95.56 113 GLU A C 1
ATOM 874 O O . GLU A 1 113 ? 28.740 0.972 -32.132 1.00 95.56 113 GLU A O 1
ATOM 879 N N . ARG A 1 114 ? 29.130 2.244 -30.323 1.00 96.38 114 ARG A N 1
ATOM 880 C CA . ARG A 1 114 ? 30.142 3.091 -30.972 1.00 96.38 114 ARG A CA 1
ATOM 881 C C . ARG A 1 114 ? 31.324 2.275 -31.486 1.00 96.38 114 ARG A C 1
ATOM 883 O O . ARG A 1 114 ? 31.741 2.467 -32.626 1.00 96.38 114 ARG A O 1
ATOM 890 N N . GLN A 1 115 ? 31.851 1.343 -30.692 1.00 96.38 115 GLN A N 1
ATOM 891 C CA . GLN A 1 115 ? 32.945 0.470 -31.130 1.00 96.38 115 GLN A CA 1
ATOM 892 C C . GLN A 1 115 ? 32.526 -0.432 -32.298 1.00 96.38 115 GLN A C 1
ATOM 894 O O . GLN A 1 115 ? 33.293 -0.596 -33.250 1.00 96.38 115 GLN A O 1
ATOM 899 N N . LYS A 1 116 ? 31.307 -0.985 -32.268 1.00 96.69 116 LYS A N 1
ATOM 900 C CA . LYS A 1 116 ? 30.750 -1.765 -33.386 1.00 96.69 116 LYS A CA 1
ATOM 901 C C . LYS A 1 116 ? 30.600 -0.915 -34.648 1.00 96.69 116 LYS A C 1
ATOM 903 O O . LYS A 1 116 ? 30.982 -1.367 -35.724 1.00 96.69 116 LYS A O 1
ATOM 908 N N . ALA A 1 117 ? 30.114 0.319 -34.530 1.00 96.00 117 ALA A N 1
ATOM 909 C CA . ALA A 1 117 ? 29.972 1.238 -35.656 1.00 96.00 117 ALA A CA 1
ATOM 910 C C . ALA A 1 117 ? 31.328 1.589 -36.289 1.00 96.00 117 ALA A C 1
ATOM 912 O O . ALA A 1 117 ? 31.463 1.544 -37.510 1.00 96.00 117 ALA A O 1
ATOM 913 N N . VAL A 1 118 ? 32.356 1.858 -35.476 1.00 96.38 118 VAL A N 1
ATOM 914 C CA . VAL A 1 118 ? 33.723 2.113 -35.966 1.00 96.38 118 VAL A CA 1
ATOM 915 C C . VAL A 1 118 ? 34.272 0.901 -36.725 1.00 96.38 118 VAL A C 1
ATOM 917 O O . VAL A 1 118 ? 34.808 1.053 -37.825 1.00 96.38 118 VAL A O 1
ATOM 920 N N . GLN A 1 119 ? 34.091 -0.311 -36.192 1.00 94.69 119 GLN A N 1
ATOM 921 C CA . GLN A 1 119 ? 34.481 -1.543 -36.888 1.00 94.69 119 GLN A CA 1
ATOM 922 C C . GLN A 1 119 ? 33.713 -1.732 -38.203 1.00 94.69 119 GLN A C 1
ATOM 924 O O . GLN A 1 119 ? 34.303 -2.101 -39.222 1.00 94.69 119 GLN A O 1
ATOM 929 N N . LEU A 1 120 ? 32.411 -1.441 -38.213 1.00 95.19 120 LEU A N 1
ATOM 930 C CA . LEU A 1 120 ? 31.584 -1.544 -39.411 1.00 95.19 120 LEU A CA 1
ATOM 931 C C . LEU A 1 120 ? 32.027 -0.552 -40.496 1.00 95.19 120 LEU A C 1
ATOM 933 O O . LEU A 1 120 ? 32.107 -0.915 -41.664 1.00 95.19 120 LEU A O 1
ATOM 937 N N . VAL A 1 121 ? 32.372 0.685 -40.134 1.00 95.12 121 VAL A N 1
ATOM 938 C CA . VAL A 1 121 ? 32.922 1.661 -41.089 1.00 95.12 121 VAL A CA 1
ATOM 939 C C . VAL A 1 121 ? 34.255 1.170 -41.658 1.00 95.12 121 VAL A C 1
ATOM 941 O O . VAL A 1 121 ? 34.454 1.214 -42.871 1.00 95.12 121 VAL A O 1
ATOM 944 N N . GLY A 1 122 ? 35.143 0.644 -40.810 1.00 93.06 122 GLY A N 1
ATOM 945 C CA . GLY A 1 122 ? 36.424 0.092 -41.255 1.00 93.06 122 GLY A CA 1
ATOM 946 C C . GLY A 1 122 ? 36.273 -1.098 -42.209 1.00 93.06 122 GLY A C 1
ATOM 947 O O . GLY A 1 122 ? 36.987 -1.186 -43.206 1.00 93.06 122 GLY A O 1
ATOM 948 N N . THR A 1 123 ? 35.326 -2.002 -41.942 1.00 92.50 123 THR A N 1
ATOM 949 C CA . THR A 1 123 ? 35.039 -3.143 -42.831 1.00 92.50 123 THR A CA 1
ATOM 950 C C . THR A 1 123 ? 34.412 -2.699 -44.148 1.00 92.50 123 THR A C 1
ATOM 952 O O . THR A 1 123 ? 34.878 -3.137 -45.197 1.00 92.50 123 THR A O 1
ATOM 955 N N . LYS A 1 124 ? 33.449 -1.767 -44.122 1.00 91.56 124 LYS A N 1
ATOM 956 C CA . LYS A 1 124 ? 32.863 -1.181 -45.338 1.00 91.56 124 LYS A CA 1
ATOM 957 C C . LYS A 1 124 ? 33.925 -0.544 -46.238 1.00 91.56 124 LYS A C 1
ATOM 959 O O . LYS A 1 124 ? 33.950 -0.837 -47.425 1.00 91.56 124 LYS A O 1
ATOM 964 N N . GLN A 1 125 ? 34.852 0.241 -45.680 1.00 89.38 125 GLN A N 1
ATOM 965 C CA . GLN A 1 125 ? 35.947 0.840 -46.460 1.00 89.38 125 GLN A CA 1
ATOM 966 C C . GLN A 1 125 ? 36.861 -0.205 -47.117 1.00 89.38 125 GLN A C 1
ATOM 968 O O . GLN A 1 125 ? 37.323 0.000 -48.239 1.00 89.38 125 GLN A O 1
ATOM 973 N N . ARG A 1 126 ? 37.137 -1.327 -46.436 1.00 89.56 126 ARG A N 1
ATOM 974 C CA . ARG A 1 126 ? 37.934 -2.419 -47.020 1.00 89.56 126 ARG A CA 1
ATOM 975 C C . ARG A 1 126 ? 37.207 -3.102 -48.171 1.00 89.56 126 ARG A C 1
ATOM 977 O O . ARG A 1 126 ? 37.845 -3.360 -49.184 1.00 89.56 126 ARG A O 1
ATOM 984 N N . ILE A 1 127 ? 35.911 -3.368 -48.015 1.00 89.94 127 ILE A N 1
ATOM 985 C CA . ILE A 1 127 ? 35.091 -3.999 -49.057 1.00 89.94 127 ILE A CA 1
ATOM 986 C C . ILE A 1 127 ? 35.032 -3.094 -50.292 1.00 89.94 127 ILE A C 1
ATOM 988 O O . ILE A 1 127 ? 35.362 -3.550 -51.379 1.00 89.94 127 ILE A O 1
ATOM 992 N N . SER A 1 128 ? 34.762 -1.793 -50.128 1.00 87.25 128 SER A N 1
ATOM 993 C CA . SER A 1 128 ? 34.751 -0.849 -51.256 1.00 87.25 128 SER A CA 1
ATOM 994 C C . SER A 1 128 ? 36.091 -0.786 -52.002 1.00 87.25 128 SER A C 1
ATOM 996 O O . SER A 1 128 ? 36.108 -0.706 -53.223 1.00 87.25 128 SER A O 1
ATOM 998 N N . ARG A 1 129 ? 37.233 -0.893 -51.301 1.00 84.81 129 ARG A N 1
ATOM 999 C CA . ARG A 1 129 ? 38.550 -0.990 -51.962 1.00 84.81 129 ARG A CA 1
ATOM 1000 C C . ARG A 1 129 ? 38.760 -2.286 -52.745 1.00 84.81 129 ARG A C 1
ATOM 1002 O O . ARG A 1 129 ? 39.563 -2.287 -53.668 1.00 84.81 129 ARG A O 1
ATOM 1009 N N . GLN A 1 130 ? 38.128 -3.385 -52.340 1.00 81.56 130 GLN A N 1
ATOM 1010 C CA . GLN A 1 130 ? 38.210 -4.651 -53.070 1.00 81.56 130 GLN A CA 1
ATOM 1011 C C . GLN A 1 130 ? 37.314 -4.644 -54.313 1.00 81.56 130 GLN A C 1
ATOM 1013 O O . GLN A 1 130 ? 37.680 -5.262 -55.306 1.00 81.56 130 GLN A O 1
ATOM 1018 N N . GLU A 1 131 ? 36.185 -3.931 -54.273 1.00 75.75 131 GLU A N 1
ATOM 1019 C CA . GLU A 1 131 ? 35.245 -3.833 -55.397 1.00 75.75 131 GLU A CA 1
ATOM 1020 C C . GLU A 1 131 ? 35.694 -2.852 -56.491 1.00 75.75 131 GLU A C 1
ATOM 1022 O O . GLU A 1 131 ? 35.458 -3.128 -57.659 1.00 75.75 131 GLU A O 1
ATOM 1027 N N . GLU A 1 132 ? 36.395 -1.760 -56.161 1.00 71.69 132 GLU A N 1
ATOM 1028 C CA . GLU A 1 132 ? 36.955 -0.841 -57.178 1.00 71.69 132 GLU A CA 1
ATOM 1029 C C . GLU A 1 132 ? 38.308 -1.297 -57.767 1.00 71.69 132 GLU A C 1
ATOM 1031 O O . GLU A 1 132 ? 38.886 -0.618 -58.614 1.00 71.69 132 GLU A O 1
ATOM 1036 N N . GLY A 1 133 ? 38.844 -2.430 -57.303 1.00 59.81 133 GLY A N 1
ATOM 1037 C CA . GLY A 1 133 ? 40.107 -3.013 -57.772 1.00 59.81 133 GLY A CA 1
ATOM 1038 C C . GLY A 1 133 ? 39.963 -4.120 -58.825 1.00 59.81 133 GLY A C 1
ATOM 1039 O O . GLY A 1 133 ? 40.950 -4.812 -59.083 1.00 59.81 133 GLY A O 1
ATOM 1040 N N . LEU A 1 134 ? 38.764 -4.313 -59.385 1.00 49.91 134 LEU A N 1
ATOM 1041 C CA . LEU A 1 134 ? 38.423 -5.270 -60.450 1.00 49.91 134 LEU A CA 1
ATOM 1042 C C . LEU A 1 134 ? 37.922 -4.525 -61.692 1.00 49.91 134 LEU A C 1
ATOM 1044 O O . LEU A 1 134 ? 38.208 -5.022 -62.804 1.00 49.91 134 LEU A O 1
#

InterPro domains:
  IPR007964 MICOS complex subunit MIC19/MIC25 [PF05300] (32-131)
  IPR042860 MICOS complex subunit MIC25 [PTHR47609] (1-65)

Sequence (134 aa):
MGSGESSHGNRKVSFGLDEQERVRVLQGIRLSEDVVNRMKETSQLKGDQKPSSFPPPSSRGTASAPQAAEGKYEREQALVQEELLRLAKREREAASDSLSTILQREKNSTNEERQKAVQLVGTKQRISRQEEGL